Protein AF-X1RJW2-F1 (afdb_monomer_lite)

Foldseek 3Di:
DPPPDDPDDDDDDDPVCVVVLVVQCVVVVPPDSVVSVVVVQCVVQNPVNHPDPPPPDPPPPPPPDPDDD

Sequence (69 aa):
MPNKNPTTRIVNIPAQFLPLIEKERERRGCFSLHECMGHILTEYFGTNGIKQPDKDNPDEVIKGKKINA

Radius of gyration: 16.67 Å; chains: 1; bounding box: 46×30×44 Å

pLDDT: mean 75.02, std 18.49, range [41.34, 95.94]

Secondary structure (DSSP, 8-state):
---SS-S-------GGGHHHHHHHHHHHT-SSHHHHHHHHHHHHH-TTS-----TT-TT----------

Organism: NCBI:txid412755

Structure (mmCIF, N/CA/C/O backbone):
data_AF-X1RJW2-F1
#
_entry.id   AF-X1RJW2-F1
#
loop_
_atom_site.group_PDB
_atom_site.id
_atom_site.type_symbol
_atom_site.label_atom_id
_atom_site.label_alt_id
_atom_site.label_comp_id
_atom_site.label_asym_id
_atom_site.label_entity_id
_atom_site.label_seq_id
_atom_site.pdbx_PDB_ins_code
_atom_site.Cartn_x
_atom_site.Cartn_y
_atom_site.Cartn_z
_atom_site.occupancy
_atom_site.B_iso_or_equiv
_atom_site.auth_seq_id
_atom_site.auth_comp_id
_atom_site.auth_asym_id
_atom_site.auth_atom_id
_atom_site.pdbx_PDB_model_num
ATOM 1 N N . MET A 1 1 ? 12.997 -14.060 -26.472 1.00 41.34 1 MET A N 1
ATOM 2 C CA . MET A 1 1 ? 13.273 -14.509 -25.090 1.00 41.34 1 MET A CA 1
ATOM 3 C C . MET A 1 1 ? 12.164 -13.982 -24.183 1.00 41.34 1 MET A C 1
ATOM 5 O O . MET A 1 1 ? 12.173 -12.797 -23.879 1.00 41.34 1 MET A O 1
ATOM 9 N N . PRO A 1 2 ? 11.150 -14.795 -23.844 1.00 51.38 2 PRO A N 1
ATOM 10 C CA . PRO A 1 2 ? 10.085 -14.388 -22.932 1.00 51.38 2 PRO A CA 1
ATOM 11 C C . PRO A 1 2 ? 10.640 -14.367 -21.504 1.00 51.38 2 PRO A C 1
ATOM 13 O O . PRO A 1 2 ? 11.105 -15.392 -21.005 1.00 51.38 2 PRO A O 1
ATOM 16 N N . ASN A 1 3 ? 10.645 -13.196 -20.870 1.00 53.69 3 ASN A N 1
ATOM 17 C CA . ASN A 1 3 ? 11.053 -13.036 -19.479 1.00 53.69 3 ASN A CA 1
ATOM 18 C C . ASN A 1 3 ? 10.080 -13.835 -18.589 1.00 53.69 3 ASN A C 1
ATOM 20 O O . ASN A 1 3 ? 8.946 -13.417 -18.373 1.00 53.69 3 ASN A O 1
ATOM 24 N N . LYS A 1 4 ? 10.490 -15.038 -18.165 1.00 55.38 4 LYS A N 1
ATOM 25 C CA . LYS A 1 4 ? 9.636 -16.022 -17.475 1.00 55.38 4 LYS A CA 1
ATOM 26 C C . LYS A 1 4 ? 9.296 -15.654 -16.026 1.00 55.38 4 LYS A C 1
ATOM 28 O O . LYS A 1 4 ? 8.460 -16.331 -15.445 1.00 55.38 4 LYS A O 1
ATOM 33 N N . ASN A 1 5 ? 9.882 -14.592 -15.470 1.00 56.59 5 ASN A N 1
ATOM 34 C CA . ASN A 1 5 ? 9.597 -14.118 -14.117 1.00 56.59 5 ASN A CA 1
ATOM 35 C C . ASN A 1 5 ? 9.407 -12.598 -14.131 1.00 56.59 5 ASN A C 1
ATOM 37 O O . ASN A 1 5 ? 10.396 -11.864 -14.086 1.00 56.59 5 ASN A O 1
ATOM 41 N N . PRO A 1 6 ? 8.165 -12.093 -14.195 1.00 59.44 6 PRO A N 1
ATOM 42 C CA . PRO A 1 6 ? 7.942 -10.672 -14.017 1.00 59.44 6 PRO A CA 1
ATOM 43 C C . PRO A 1 6 ? 8.322 -10.305 -12.579 1.00 59.44 6 PRO A C 1
ATOM 45 O O . PRO A 1 6 ? 7.673 -10.727 -11.625 1.00 59.44 6 PRO A O 1
ATOM 48 N N . THR A 1 7 ? 9.384 -9.514 -12.428 1.00 72.38 7 THR A N 1
ATOM 49 C CA . THR A 1 7 ? 9.839 -8.960 -11.140 1.00 72.38 7 THR A CA 1
ATOM 50 C C . THR A 1 7 ? 8.757 -8.097 -10.476 1.00 72.38 7 THR A C 1
ATOM 52 O O . THR A 1 7 ? 8.787 -7.882 -9.270 1.00 72.38 7 THR A O 1
ATOM 55 N N . THR A 1 8 ? 7.768 -7.652 -11.257 1.00 78.31 8 THR A N 1
ATOM 56 C CA . THR A 1 8 ? 6.669 -6.788 -10.830 1.00 78.31 8 THR A CA 1
ATOM 57 C C . THR A 1 8 ? 5.330 -7.414 -11.202 1.00 78.31 8 THR A C 1
ATOM 59 O O . THR A 1 8 ? 5.102 -7.769 -12.360 1.00 78.31 8 THR A O 1
ATOM 62 N N . ARG A 1 9 ? 4.411 -7.499 -10.236 1.00 82.31 9 ARG A N 1
ATOM 63 C CA . ARG A 1 9 ? 3.037 -7.968 -10.448 1.00 82.31 9 ARG A CA 1
ATOM 64 C C . ARG A 1 9 ? 2.050 -6.837 -10.178 1.00 82.31 9 ARG A C 1
ATOM 66 O O . ARG A 1 9 ? 2.122 -6.193 -9.138 1.00 82.31 9 ARG A O 1
ATOM 73 N N . ILE A 1 10 ? 1.110 -6.628 -11.099 1.00 85.25 10 ILE A N 1
ATOM 74 C CA . ILE A 1 10 ? -0.012 -5.704 -10.896 1.00 85.25 10 ILE A CA 1
ATOM 75 C C . ILE A 1 10 ? -1.055 -6.399 -10.016 1.00 85.25 10 ILE A C 1
ATOM 77 O O . ILE A 1 10 ? -1.446 -7.537 -10.291 1.00 85.25 10 ILE A O 1
ATOM 81 N N . VAL A 1 11 ? -1.493 -5.717 -8.958 1.00 84.75 11 VAL A N 1
ATOM 82 C CA . VAL A 1 11 ? -2.536 -6.190 -8.042 1.00 84.75 11 VAL A CA 1
ATOM 83 C C . VAL A 1 11 ? -3.704 -5.219 -8.114 1.00 84.75 11 VAL A C 1
ATOM 85 O O . VAL A 1 11 ? -3.552 -4.036 -7.824 1.00 84.75 11 VAL A O 1
ATOM 88 N N . ASN A 1 12 ? -4.870 -5.730 -8.501 1.00 89.56 12 ASN A N 1
ATOM 89 C CA . ASN A 1 12 ? -6.094 -4.942 -8.522 1.00 89.56 12 ASN A CA 1
ATOM 90 C C . ASN A 1 12 ? -6.737 -4.994 -7.138 1.00 89.56 12 ASN A C 1
ATOM 92 O O . ASN A 1 12 ? -6.996 -6.076 -6.613 1.00 89.56 12 ASN A O 1
ATOM 96 N N . ILE A 1 13 ? -7.015 -3.823 -6.576 1.00 86.81 13 ILE A N 1
ATOM 97 C CA . ILE A 1 13 ? -7.691 -3.667 -5.290 1.00 86.81 13 ILE A CA 1
ATOM 98 C C . ILE A 1 13 ? -8.956 -2.823 -5.470 1.00 86.81 13 ILE A C 1
ATOM 100 O O . ILE A 1 13 ? -8.973 -1.925 -6.317 1.00 86.81 13 ILE A O 1
ATOM 104 N N . PRO A 1 14 ? -10.024 -3.070 -4.694 1.00 95.00 14 PRO A N 1
ATOM 105 C CA . PRO A 1 14 ? -11.175 -2.177 -4.687 1.00 95.00 14 PRO A CA 1
ATOM 106 C C . PRO A 1 14 ? -10.764 -0.768 -4.246 1.00 95.00 14 PRO A C 1
ATOM 108 O O . PRO A 1 14 ? -10.049 -0.607 -3.258 1.00 95.00 14 PRO A O 1
ATOM 111 N N . ALA A 1 15 ? -11.257 0.257 -4.946 1.00 93.81 15 ALA A N 1
ATOM 112 C CA . ALA A 1 15 ? -10.880 1.655 -4.706 1.00 93.81 15 ALA A CA 1
ATOM 113 C C . ALA A 1 15 ? -11.147 2.124 -3.264 1.00 93.81 15 ALA A C 1
ATOM 115 O O . ALA A 1 15 ? -10.439 2.978 -2.744 1.00 93.81 15 ALA A O 1
ATOM 116 N N . GLN A 1 16 ? -12.126 1.515 -2.591 1.00 95.56 16 GLN A N 1
ATOM 117 C CA . GLN A 1 16 ? -12.464 1.776 -1.189 1.00 95.56 16 GLN A CA 1
ATOM 118 C C . GLN A 1 16 ? -11.305 1.487 -0.221 1.00 95.56 16 GLN A C 1
ATOM 120 O O . GLN A 1 16 ? -11.252 2.079 0.854 1.00 95.56 16 GLN A O 1
ATOM 125 N N . PHE A 1 17 ? -10.370 0.605 -0.591 1.00 92.25 17 PHE A N 1
ATOM 126 C CA . PHE A 1 17 ? -9.197 0.291 0.227 1.00 92.25 17 PHE A CA 1
ATOM 127 C C . PHE A 1 17 ? -8.024 1.245 -0.006 1.00 92.25 17 PHE A C 1
ATOM 129 O O . PHE A 1 17 ? -7.100 1.251 0.806 1.00 92.25 17 PHE A O 1
ATOM 136 N N . LEU A 1 18 ? -8.045 2.067 -1.063 1.00 91.00 18 LEU A N 1
ATOM 137 C CA . LEU A 1 18 ? -6.935 2.971 -1.372 1.00 91.00 18 LEU A CA 1
ATOM 138 C C . LEU A 1 18 ? -6.607 3.923 -0.202 1.00 91.00 18 LEU A C 1
ATOM 140 O O . LEU A 1 18 ? -5.445 3.939 0.202 1.00 91.00 18 LEU A O 1
ATOM 144 N N . PRO A 1 19 ? -7.584 4.598 0.443 1.00 94.94 19 PRO A N 1
ATOM 145 C CA . PRO A 1 19 ? -7.289 5.479 1.575 1.00 94.94 19 PRO A CA 1
ATOM 146 C C . PRO A 1 19 ? -6.686 4.738 2.777 1.00 94.94 19 PRO A C 1
ATOM 148 O O . PRO A 1 19 ? -5.876 5.290 3.518 1.00 94.94 19 PRO A O 1
ATOM 151 N N . LEU A 1 20 ? -7.071 3.473 2.982 1.00 93.88 20 LEU A N 1
ATOM 152 C CA . LEU A 1 20 ? -6.548 2.650 4.075 1.00 93.88 20 LEU A CA 1
ATOM 153 C C . LEU A 1 20 ? -5.082 2.279 3.833 1.00 93.88 20 LEU A C 1
ATOM 155 O O . LEU A 1 20 ? -4.277 2.311 4.762 1.00 93.88 20 LEU A O 1
ATOM 159 N N . ILE A 1 21 ? -4.727 1.974 2.585 1.00 91.94 21 ILE A N 1
ATOM 160 C CA . ILE A 1 21 ? -3.354 1.636 2.197 1.00 91.94 21 ILE A CA 1
ATOM 161 C C . ILE A 1 21 ? -2.463 2.881 2.222 1.00 91.94 21 ILE A C 1
ATOM 163 O O . ILE A 1 21 ? -1.327 2.809 2.683 1.00 91.94 21 ILE A O 1
ATOM 167 N N . GLU A 1 22 ? -2.966 4.032 1.774 1.00 93.56 22 GLU A N 1
ATOM 168 C CA . GLU A 1 22 ? -2.228 5.298 1.845 1.00 93.56 22 GLU A CA 1
ATOM 169 C C . GLU A 1 22 ? -1.938 5.701 3.293 1.00 93.56 22 GLU A C 1
ATOM 171 O O . GLU A 1 22 ? -0.799 6.044 3.614 1.00 93.56 22 GLU A O 1
ATOM 176 N N . LYS A 1 23 ? -2.921 5.547 4.189 1.00 95.44 23 LYS A N 1
ATOM 177 C CA . LYS A 1 23 ? -2.734 5.770 5.626 1.00 95.44 23 LYS A CA 1
ATOM 178 C C . LY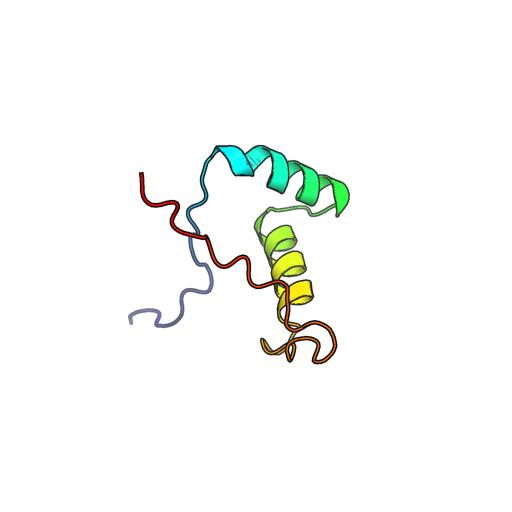S A 1 23 ? -1.682 4.834 6.226 1.00 95.44 23 LYS A C 1
ATOM 180 O O . LYS A 1 23 ? -0.877 5.266 7.048 1.00 95.44 23 LYS A O 1
ATOM 185 N N . GLU A 1 24 ? -1.669 3.562 5.829 1.00 93.88 24 GLU A N 1
ATOM 186 C CA . GLU A 1 24 ? -0.663 2.607 6.308 1.00 93.88 24 GLU A CA 1
ATOM 187 C C . GLU A 1 24 ? 0.737 2.932 5.765 1.00 93.88 24 GLU A C 1
ATOM 189 O O . GLU A 1 24 ? 1.721 2.847 6.504 1.00 93.88 24 GLU A O 1
ATOM 194 N N . ARG A 1 25 ? 0.833 3.386 4.507 1.00 95.56 25 ARG A N 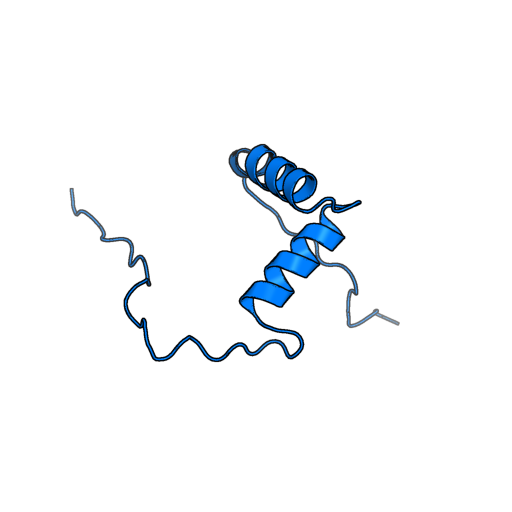1
ATOM 195 C CA . ARG A 1 25 ? 2.083 3.881 3.911 1.00 95.56 25 ARG A CA 1
ATOM 196 C C . ARG A 1 25 ? 2.645 5.056 4.711 1.00 95.56 25 ARG A C 1
ATOM 198 O O . ARG A 1 25 ? 3.828 5.044 5.042 1.00 95.56 25 ARG A O 1
ATOM 205 N N . GLU A 1 26 ? 1.806 6.037 5.040 1.00 95.88 26 GLU A N 1
ATOM 206 C CA . GLU A 1 26 ? 2.196 7.203 5.846 1.00 95.88 26 GLU A CA 1
ATOM 207 C C . GLU A 1 26 ? 2.609 6.804 7.262 1.00 95.88 26 GLU A C 1
ATOM 209 O O . GLU A 1 26 ? 3.675 7.205 7.727 1.00 95.88 26 GLU A O 1
ATOM 214 N N . ARG A 1 27 ? 1.816 5.952 7.926 1.00 95.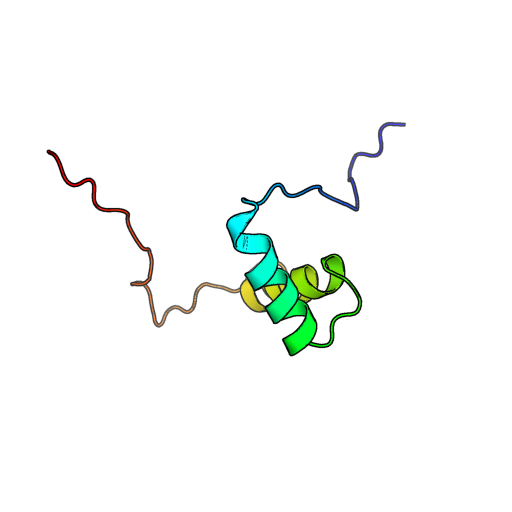94 27 ARG A N 1
ATOM 215 C CA . ARG A 1 27 ? 2.112 5.443 9.273 1.00 95.94 27 ARG A CA 1
ATOM 216 C C . ARG A 1 27 ? 3.476 4.757 9.348 1.00 95.94 27 ARG A C 1
ATOM 218 O O . ARG A 1 27 ? 4.174 4.900 10.349 1.00 95.94 27 ARG A O 1
ATOM 225 N N . ARG A 1 28 ? 3.833 3.986 8.318 1.00 93.44 28 ARG A N 1
ATOM 226 C CA . ARG A 1 28 ? 5.110 3.260 8.241 1.00 93.44 28 ARG A CA 1
ATOM 227 C C . ARG A 1 28 ? 6.262 4.110 7.699 1.00 93.44 28 ARG A C 1
ATOM 229 O O . ARG A 1 28 ? 7.396 3.648 7.728 1.00 93.44 28 ARG A O 1
ATOM 236 N N . GLY A 1 29 ? 5.992 5.322 7.209 1.00 95.19 29 GLY A N 1
ATOM 237 C CA . GLY A 1 29 ? 6.999 6.176 6.576 1.00 95.19 29 GLY A CA 1
ATOM 238 C C . GLY A 1 29 ? 7.548 5.606 5.264 1.00 95.19 29 GLY A C 1
ATOM 239 O O . GLY A 1 29 ? 8.684 5.899 4.903 1.00 95.19 29 GLY A O 1
ATOM 240 N N . CYS A 1 30 ? 6.771 4.779 4.559 1.00 94.94 30 CYS A N 1
ATOM 241 C CA . CYS A 1 30 ? 7.207 4.167 3.306 1.00 94.94 30 CYS A CA 1
ATOM 242 C C . CYS A 1 30 ? 7.210 5.197 2.169 1.00 94.94 30 CYS A C 1
ATOM 244 O O . CYS A 1 30 ? 6.234 5.925 1.965 1.00 94.94 30 CYS A O 1
ATOM 246 N N . PHE A 1 31 ? 8.262 5.193 1.355 1.00 91.94 31 PHE A N 1
ATOM 247 C CA . PHE A 1 31 ? 8.385 6.074 0.194 1.00 91.94 31 PHE A CA 1
ATOM 248 C C . PHE A 1 31 ? 7.398 5.693 -0.921 1.00 91.94 31 PHE A C 1
ATOM 250 O O . PHE A 1 31 ? 6.900 6.548 -1.656 1.00 91.94 31 PHE A O 1
ATOM 257 N N . SER A 1 32 ? 7.068 4.403 -1.045 1.00 92.25 32 SER A N 1
ATOM 258 C CA . SER A 1 32 ? 6.188 3.893 -2.102 1.00 92.25 32 SER A CA 1
ATOM 259 C C . SER A 1 32 ? 5.191 2.845 -1.607 1.00 92.25 32 SER A C 1
ATOM 261 O O . SER A 1 32 ? 5.384 2.197 -0.580 1.00 92.25 32 SER A O 1
ATOM 263 N N . LEU A 1 33 ? 4.121 2.638 -2.382 1.00 90.31 33 LEU A N 1
ATOM 264 C CA . LEU A 1 33 ? 3.161 1.554 -2.143 1.00 90.31 33 LEU A CA 1
ATOM 265 C C . LEU A 1 33 ? 3.803 0.169 -2.302 1.00 90.31 33 LEU A C 1
ATOM 267 O O . LEU A 1 33 ? 3.421 -0.763 -1.606 1.00 90.31 33 LEU A O 1
ATOM 271 N N . HIS A 1 34 ? 4.795 0.044 -3.189 1.00 90.06 34 HIS A N 1
ATOM 272 C CA . HIS A 1 34 ? 5.561 -1.188 -3.37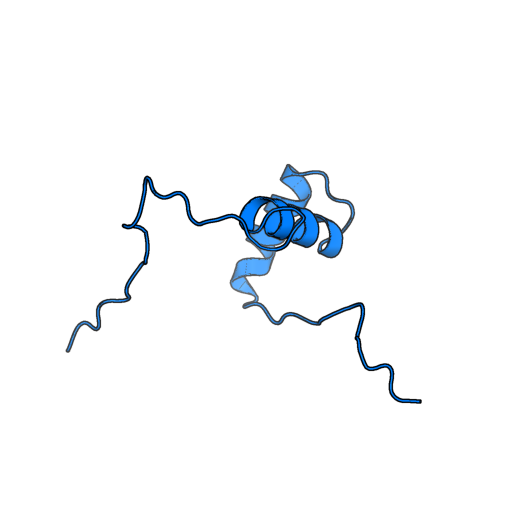0 1.00 90.06 34 HIS A CA 1
ATOM 273 C C . HIS A 1 34 ? 6.330 -1.559 -2.097 1.00 90.06 34 HIS A C 1
ATOM 275 O O . HIS A 1 34 ? 6.246 -2.690 -1.632 1.00 90.06 34 HIS A O 1
ATOM 281 N N . GLU A 1 35 ? 7.034 -0.593 -1.510 1.00 91.81 35 GLU A N 1
ATOM 282 C CA . GLU A 1 35 ? 7.755 -0.777 -0.249 1.00 91.81 35 GLU A CA 1
ATOM 283 C C . GLU A 1 35 ? 6.799 -1.103 0.903 1.00 91.81 35 GLU A C 1
ATOM 285 O O . GLU A 1 35 ? 7.012 -2.074 1.626 1.00 91.81 35 GLU A O 1
ATOM 290 N N . CYS A 1 36 ? 5.693 -0.359 1.016 1.00 93.25 36 CYS A N 1
ATOM 291 C CA . CYS A 1 36 ? 4.659 -0.621 2.016 1.00 93.25 36 CYS A CA 1
ATOM 292 C C . CYS A 1 36 ? 4.101 -2.050 1.898 1.00 93.25 36 CYS A C 1
ATOM 294 O O . CYS A 1 36 ? 4.061 -2.786 2.884 1.00 93.25 36 CYS A O 1
ATOM 296 N N . MET A 1 37 ? 3.753 -2.480 0.682 1.00 90.25 37 MET A N 1
ATOM 297 C CA . MET A 1 37 ? 3.300 -3.847 0.420 1.00 90.25 37 MET A CA 1
ATOM 298 C C . MET A 1 37 ? 4.391 -4.877 0.741 1.00 90.25 37 MET A C 1
ATOM 300 O O . MET A 1 37 ? 4.092 -5.925 1.304 1.00 90.25 37 MET A O 1
ATOM 304 N N . GLY A 1 38 ? 5.658 -4.575 0.448 1.00 89.38 38 GLY A N 1
ATOM 305 C CA . GLY A 1 38 ? 6.797 -5.413 0.819 1.00 89.38 38 GLY A CA 1
ATOM 306 C C . GLY A 1 38 ? 6.893 -5.632 2.330 1.00 89.38 38 GLY A C 1
ATOM 307 O O . GLY A 1 38 ? 7.042 -6.774 2.768 1.00 89.38 38 GLY A O 1
ATOM 308 N N . HIS A 1 39 ? 6.731 -4.575 3.132 1.00 91.69 39 HIS A N 1
ATOM 309 C CA . HIS A 1 39 ? 6.681 -4.693 4.591 1.00 91.69 39 HIS A CA 1
ATOM 310 C C . HIS A 1 39 ? 5.493 -5.530 5.063 1.00 91.69 39 HIS A C 1
ATOM 312 O O . HIS A 1 39 ? 5.695 -6.432 5.868 1.00 91.69 39 HIS A O 1
ATOM 318 N N . ILE A 1 40 ? 4.289 -5.285 4.535 1.00 88.69 40 ILE A N 1
ATOM 319 C CA . ILE A 1 40 ? 3.077 -6.043 4.892 1.00 88.69 40 ILE A CA 1
ATOM 320 C C . ILE A 1 40 ? 3.264 -7.534 4.592 1.00 88.69 40 ILE A C 1
ATOM 322 O O . ILE A 1 40 ? 3.010 -8.385 5.442 1.00 88.69 40 ILE A O 1
ATOM 326 N N . LEU A 1 41 ? 3.745 -7.862 3.392 1.00 86.31 41 LEU A N 1
ATOM 327 C CA . LEU A 1 41 ? 3.949 -9.247 2.976 1.00 86.31 41 LEU A CA 1
ATOM 328 C C . LEU A 1 41 ? 5.078 -9.918 3.760 1.00 86.31 41 LEU A C 1
ATOM 330 O O . LEU A 1 41 ? 4.939 -11.079 4.127 1.00 86.31 41 LEU A O 1
ATOM 334 N N . THR A 1 42 ? 6.163 -9.204 4.064 1.00 87.62 42 THR A N 1
ATOM 335 C CA . THR A 1 42 ? 7.262 -9.744 4.884 1.00 87.62 42 THR A CA 1
ATOM 336 C C . THR A 1 42 ? 6.820 -9.952 6.330 1.00 87.62 42 THR A C 1
ATOM 338 O O . THR A 1 42 ? 7.186 -10.942 6.957 1.00 87.62 42 THR A O 1
ATOM 341 N N . GLU A 1 43 ? 6.001 -9.054 6.870 1.00 87.44 43 GLU A N 1
ATOM 342 C CA . GLU A 1 43 ? 5.419 -9.200 8.201 1.00 87.44 43 GLU A CA 1
ATOM 343 C C . GLU A 1 43 ? 4.459 -10.394 8.251 1.00 87.44 43 GLU A C 1
ATOM 345 O O . GLU A 1 43 ? 4.491 -11.154 9.216 1.00 87.44 43 GLU A O 1
ATOM 350 N N . TYR A 1 44 ? 3.662 -10.613 7.203 1.00 83.75 44 TYR A N 1
ATOM 351 C CA . TYR A 1 44 ? 2.673 -11.689 7.163 1.00 83.75 44 TYR A CA 1
ATOM 352 C C . TYR A 1 44 ? 3.259 -13.066 6.806 1.00 83.75 44 TYR A C 1
ATOM 354 O O . TYR A 1 44 ? 2.905 -14.059 7.433 1.00 83.75 44 TYR A O 1
ATOM 362 N N . PHE A 1 45 ? 4.175 -13.146 5.836 1.00 81.88 45 PHE A N 1
ATOM 363 C CA . PHE A 1 45 ? 4.753 -14.404 5.335 1.00 81.88 45 PHE A CA 1
ATOM 364 C C . PHE A 1 45 ? 6.196 -14.660 5.793 1.00 81.88 45 PHE A C 1
ATOM 366 O O . PHE A 1 45 ? 6.748 -15.725 5.514 1.00 81.88 45 PHE A O 1
ATOM 373 N N . GLY A 1 46 ? 6.833 -13.713 6.479 1.00 80.56 46 GLY A N 1
ATOM 374 C CA . GLY A 1 46 ? 8.269 -13.772 6.747 1.00 80.56 46 GLY A CA 1
ATOM 375 C C . GLY A 1 46 ? 9.112 -13.562 5.483 1.00 80.56 46 GLY A C 1
ATOM 376 O O . GLY A 1 46 ? 8.608 -13.414 4.371 1.00 80.56 46 GLY A O 1
ATOM 377 N N . THR A 1 47 ? 10.433 -13.582 5.643 1.00 73.94 47 THR A N 1
ATOM 378 C CA . THR A 1 47 ? 11.400 -13.400 4.544 1.00 73.94 47 THR A CA 1
ATOM 379 C C . THR A 1 47 ? 11.524 -14.617 3.623 1.00 73.94 47 THR A C 1
ATOM 381 O O . THR A 1 47 ? 11.950 -14.477 2.482 1.00 73.94 47 THR A O 1
ATOM 384 N N . ASN A 1 48 ? 11.112 -15.799 4.091 1.00 70.31 48 ASN A N 1
ATOM 385 C CA . ASN A 1 48 ? 11.21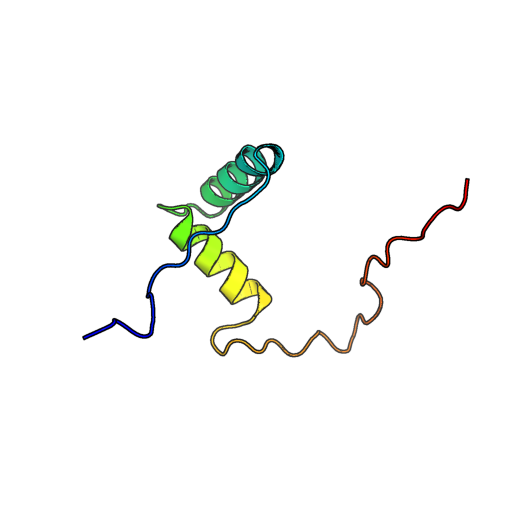7 -17.065 3.355 1.00 70.31 48 ASN A CA 1
ATOM 386 C C . ASN A 1 48 ? 9.876 -17.531 2.752 1.00 70.31 48 ASN A C 1
ATOM 388 O O . ASN A 1 48 ? 9.782 -18.658 2.272 1.00 70.31 48 ASN A O 1
ATOM 392 N N . GLY A 1 49 ? 8.827 -16.696 2.802 1.00 58.75 49 GLY A N 1
ATOM 393 C CA . GLY A 1 49 ? 7.505 -17.008 2.241 1.00 58.75 49 GLY A CA 1
ATOM 394 C C . GLY A 1 49 ? 6.677 -18.028 3.035 1.00 58.75 49 GLY A C 1
ATOM 395 O O . GLY A 1 49 ? 5.628 -18.458 2.563 1.00 58.75 49 GLY A O 1
ATOM 396 N N . ILE A 1 50 ? 7.137 -18.429 4.223 1.00 58.59 50 ILE A N 1
ATOM 397 C CA . ILE A 1 50 ? 6.469 -19.387 5.108 1.00 58.59 50 ILE A CA 1
ATOM 398 C C . ILE A 1 50 ? 6.617 -18.888 6.549 1.00 58.59 50 ILE A C 1
ATOM 400 O O . ILE A 1 50 ? 7.480 -19.346 7.299 1.00 58.59 50 ILE A O 1
ATOM 404 N N . LYS A 1 51 ? 5.760 -17.960 6.975 1.00 54.66 51 LYS A N 1
ATOM 405 C CA . LYS A 1 51 ? 5.387 -17.930 8.387 1.00 54.66 51 LYS A CA 1
ATOM 406 C C . LYS A 1 51 ? 4.502 -19.152 8.570 1.00 54.66 51 LYS A C 1
ATOM 408 O O . LYS A 1 51 ? 3.447 -19.247 7.946 1.00 54.66 51 LYS A O 1
ATOM 413 N N . GLN A 1 52 ? 4.971 -20.130 9.346 1.00 55.06 52 GLN A N 1
ATOM 414 C CA . GLN A 1 52 ? 4.056 -21.153 9.842 1.00 55.06 52 GLN A CA 1
ATOM 415 C C . GLN A 1 52 ? 2.908 -20.401 10.529 1.00 55.06 52 GLN A C 1
ATOM 417 O O . GLN A 1 52 ? 3.200 -19.444 11.252 1.00 55.06 52 GLN A O 1
ATOM 422 N N . PRO A 1 53 ? 1.637 -20.752 10.267 1.00 54.56 53 PRO A N 1
ATOM 423 C CA . PRO A 1 53 ? 0.539 -20.146 11.003 1.00 54.56 53 PRO A CA 1
ATOM 424 C C . PRO A 1 53 ? 0.835 -20.313 12.492 1.00 54.56 53 PRO A C 1
ATOM 426 O O . PRO A 1 53 ? 1.290 -21.389 12.898 1.00 54.56 53 PRO A O 1
ATOM 429 N N . ASP A 1 54 ? 0.632 -19.250 13.273 1.00 54.31 54 ASP A N 1
ATOM 430 C CA . ASP A 1 54 ? 0.695 -19.339 14.728 1.00 54.31 54 ASP A CA 1
ATOM 431 C C . ASP A 1 54 ? -0.187 -20.517 15.144 1.00 54.31 54 ASP A C 1
ATOM 433 O O . ASP A 1 54 ? -1.403 -20.509 14.942 1.00 54.31 54 ASP A O 1
ATOM 437 N N . LYS A 1 55 ? 0.438 -21.576 15.671 1.00 54.03 55 LYS A N 1
ATOM 438 C CA . LYS A 1 55 ? -0.279 -22.776 16.123 1.00 54.03 55 LYS A CA 1
ATOM 439 C C . LYS A 1 55 ? -1.190 -22.480 17.318 1.00 54.03 55 LYS A C 1
ATOM 441 O O . LYS A 1 55 ? -1.997 -23.334 17.669 1.00 54.03 55 LYS A O 1
ATOM 446 N N . ASP A 1 56 ? -1.086 -21.280 17.884 1.00 53.34 56 ASP A N 1
ATOM 447 C CA . ASP A 1 56 ? -1.808 -20.846 19.073 1.00 53.34 56 ASP A CA 1
ATOM 448 C C . ASP A 1 56 ? -3.100 -20.068 18.781 1.00 53.34 56 ASP A C 1
ATOM 450 O O . ASP A 1 56 ? -3.799 -19.707 19.726 1.00 53.34 56 ASP A O 1
ATOM 454 N N . ASN A 1 57 ? -3.481 -19.833 17.515 1.00 56.44 57 ASN A N 1
ATOM 455 C CA . ASN A 1 57 ? -4.810 -19.273 17.232 1.00 56.44 57 ASN A CA 1
ATOM 456 C C . ASN A 1 57 ? -5.441 -19.782 15.916 1.00 56.44 57 ASN A C 1
ATOM 458 O O . ASN A 1 57 ? -5.444 -19.081 14.902 1.00 56.44 57 ASN A O 1
ATOM 462 N N . PRO A 1 58 ? -5.994 -21.010 15.906 1.00 52.19 58 PRO A N 1
ATOM 463 C CA . PRO A 1 58 ? -6.634 -21.607 14.731 1.00 52.19 58 PRO A CA 1
ATOM 464 C C . PRO A 1 58 ? -7.997 -20.994 14.335 1.00 52.19 58 PRO A C 1
ATOM 466 O O . PRO A 1 58 ? -8.585 -21.452 13.353 1.00 52.19 58 PRO A O 1
ATOM 469 N N . ASP A 1 59 ? -8.505 -19.976 15.043 1.00 49.09 59 ASP A N 1
ATOM 470 C CA . ASP A 1 59 ? -9.919 -19.563 14.964 1.00 49.09 59 ASP A CA 1
ATOM 471 C C . ASP A 1 59 ? -10.229 -18.239 14.238 1.00 49.09 59 ASP A C 1
ATOM 473 O O . ASP A 1 59 ? -11.389 -17.835 14.191 1.00 49.09 59 ASP A O 1
ATOM 477 N N . GLU A 1 60 ? -9.275 -17.587 13.567 1.00 51.41 60 GLU A N 1
ATOM 478 C CA . GLU A 1 60 ? -9.583 -16.422 12.708 1.00 51.41 60 GLU A CA 1
ATOM 479 C C . GLU A 1 60 ? -9.615 -16.758 11.209 1.00 51.41 60 GLU A C 1
ATOM 481 O O . GLU A 1 60 ? -9.129 -16.031 10.344 1.00 51.41 60 GLU A O 1
ATOM 486 N N . VAL A 1 61 ? -10.274 -17.863 10.856 1.00 55.16 61 VAL A N 1
ATOM 487 C CA . VAL A 1 61 ? -10.869 -17.973 9.520 1.00 55.16 61 VAL A CA 1
ATOM 488 C C . VAL A 1 61 ? -12.273 -17.394 9.620 1.00 55.16 61 VAL A C 1
ATOM 490 O O . VAL A 1 61 ? -13.187 -18.071 10.089 1.00 55.16 61 VAL A O 1
ATOM 493 N N . ILE A 1 62 ? -12.478 -16.160 9.145 1.00 58.66 62 ILE A N 1
ATOM 494 C CA . ILE A 1 62 ? -13.823 -15.608 8.924 1.00 58.66 62 ILE A CA 1
ATOM 495 C C . ILE A 1 62 ? -14.478 -16.438 7.808 1.00 58.66 62 ILE A C 1
ATOM 497 O O . ILE A 1 62 ? -14.475 -16.080 6.630 1.00 58.66 62 ILE A O 1
ATOM 501 N N . LYS A 1 63 ? -15.017 -17.609 8.163 1.00 50.34 63 LYS A N 1
ATOM 502 C CA . LYS A 1 63 ? -15.879 -18.400 7.288 1.00 50.34 63 LYS A CA 1
ATOM 503 C C . LYS A 1 63 ? -17.173 -17.614 7.138 1.00 50.34 63 LYS A C 1
ATOM 505 O O . LYS A 1 63 ? -18.021 -17.631 8.027 1.00 50.34 63 LYS A O 1
ATOM 510 N N . GLY A 1 64 ? -17.303 -16.906 6.017 1.00 51.47 64 GLY A N 1
ATOM 511 C CA . GLY A 1 64 ? -18.528 -16.213 5.634 1.00 51.47 64 GLY A CA 1
ATOM 512 C C . GLY A 1 64 ? -19.719 -17.164 5.731 1.00 51.47 64 GLY A C 1
ATOM 513 O O . GLY A 1 64 ? -19.856 -18.099 4.941 1.00 51.47 64 GLY A O 1
ATOM 514 N N . LYS A 1 65 ? -20.565 -16.958 6.741 1.00 47.44 65 LYS A N 1
ATOM 515 C CA . LYS A 1 65 ? -21.775 -17.751 6.936 1.00 47.44 65 LYS A CA 1
ATOM 516 C C . LYS A 1 65 ? -22.788 -17.287 5.891 1.00 47.44 65 LYS A C 1
ATOM 518 O O . LYS A 1 65 ? -23.229 -16.142 5.932 1.00 47.44 65 LYS A O 1
ATOM 523 N N . LYS A 1 66 ? -23.156 -18.162 4.948 1.00 49.28 66 LYS A N 1
ATOM 524 C CA . LYS A 1 66 ? -24.346 -17.939 4.115 1.00 49.28 66 LYS A CA 1
ATOM 52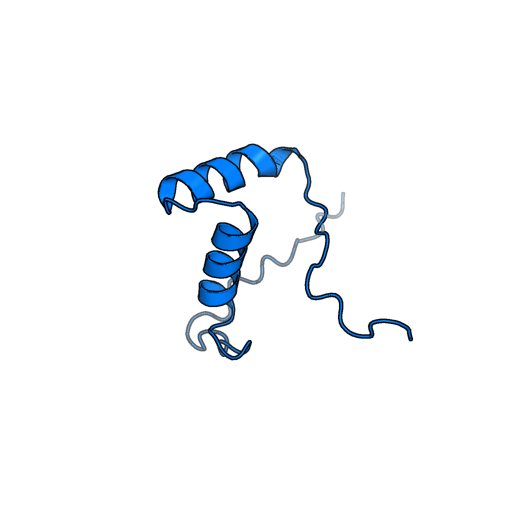5 C C . LYS A 1 66 ? -25.555 -17.879 5.049 1.00 49.28 66 LYS A C 1
ATOM 527 O O . LYS A 1 66 ? -25.939 -18.889 5.633 1.00 49.28 66 LYS A O 1
ATOM 532 N N . ILE A 1 67 ? -26.122 -16.691 5.211 1.00 55.53 67 ILE A N 1
ATOM 533 C CA . ILE A 1 67 ? -27.491 -16.521 5.690 1.00 55.53 67 ILE A CA 1
ATOM 534 C C . ILE A 1 67 ? -28.394 -16.906 4.520 1.00 55.53 67 ILE A C 1
ATOM 536 O O . ILE A 1 67 ? -28.422 -16.218 3.504 1.00 55.53 67 ILE A O 1
ATOM 540 N N . ASN A 1 68 ? -29.048 -18.061 4.628 1.00 46.88 68 ASN A N 1
ATOM 541 C CA . ASN A 1 68 ? -30.142 -18.399 3.727 1.00 46.88 68 ASN A CA 1
ATOM 542 C C . ASN A 1 68 ? -31.287 -17.429 4.044 1.00 46.88 68 ASN A C 1
ATOM 544 O O . ASN A 1 68 ? -31.736 -17.387 5.191 1.00 46.88 68 ASN A O 1
ATOM 548 N N . ALA A 1 69 ? -31.663 -16.621 3.054 1.00 48.09 69 ALA A N 1
ATOM 549 C CA . ALA A 1 69 ? -32.903 -15.854 3.054 1.00 48.09 69 ALA A CA 1
ATOM 550 C C . ALA A 1 69 ? -34.090 -16.776 2.753 1.00 48.09 69 ALA A C 1
ATOM 552 O O . ALA A 1 69 ? -33.883 -17.750 1.988 1.00 48.09 69 ALA A O 1
#